Protein AF-A0A3M2A601-F1 (afdb_monomer_lite)

Secondary structure (DSSP, 8-state):
--HHHHHHHHTSTTTHHHHHHHHHHHHHTHHHHHTHHHHHHHHHHHPPPHHHHHHHHHHHHHHHHHHHHHHHHHHHHHHHHHHTS-------HHHHHHHHHHH--SEEEEE--TTSHHHHHHHHHHHHHT--EEEEE----TTSSSTTTTTTTTS-GGGGGGEEEE-S-HHHHHHHHTT-

pLDDT: mean 89.57, std 9.11, range [58.0, 98.81]

Structure (mmCIF, N/CA/C/O backbone):
data_AF-A0A3M2A601-F1
#
_entry.id   AF-A0A3M2A601-F1
#
loop_
_atom_site.group_PDB
_atom_site.id
_atom_site.type_symbol
_atom_site.label_atom_id
_atom_site.label_alt_id
_atom_site.label_comp_id
_atom_site.label_asym_id
_atom_site.label_entity_id
_atom_site.label_seq_id
_atom_site.pdbx_PDB_ins_code
_atom_site.Cartn_x
_atom_site.Cartn_y
_atom_site.Cartn_z
_atom_site.occupancy
_atom_site.B_iso_or_equiv
_atom_site.auth_seq_id
_atom_site.auth_comp_id
_atom_site.auth_asym_id
_atom_site.auth_atom_id
_atom_site.pdbx_PDB_model_num
ATOM 1 N N . MET A 1 1 ? 18.327 8.677 -16.373 1.00 58.00 1 MET A N 1
ATOM 2 C CA . MET A 1 1 ? 17.614 7.389 -16.578 1.00 58.00 1 MET A CA 1
ATOM 3 C C . MET A 1 1 ? 18.599 6.415 -17.233 1.00 58.00 1 MET A C 1
ATOM 5 O O . MET A 1 1 ? 19.017 6.692 -18.345 1.00 58.00 1 MET A O 1
ATOM 9 N N . SER A 1 2 ? 19.065 5.352 -16.558 1.00 72.12 2 SER A N 1
ATOM 10 C CA . SER A 1 2 ? 20.115 4.474 -17.125 1.00 72.12 2 SER A CA 1
ATOM 11 C C . SER A 1 2 ? 19.535 3.505 -18.161 1.00 72.12 2 SER A C 1
ATOM 13 O O . SER A 1 2 ? 18.949 2.479 -17.809 1.00 72.12 2 SER A O 1
ATOM 15 N N . LEU A 1 3 ? 19.694 3.831 -19.447 1.00 77.00 3 LEU A N 1
ATOM 16 C CA . LEU A 1 3 ? 19.246 2.995 -20.570 1.00 77.00 3 LEU A CA 1
ATOM 17 C C . LEU A 1 3 ? 19.920 1.609 -20.555 1.00 77.00 3 LEU A C 1
ATOM 19 O O . LEU A 1 3 ? 19.298 0.608 -20.903 1.00 77.00 3 LEU A O 1
ATOM 23 N N . ARG A 1 4 ? 21.157 1.541 -20.044 1.00 83.19 4 ARG A N 1
ATOM 24 C CA . ARG A 1 4 ? 21.931 0.300 -19.880 1.00 83.19 4 ARG A CA 1
ATOM 25 C C . ARG A 1 4 ? 21.212 -0.724 -19.000 1.00 83.19 4 ARG A C 1
ATOM 27 O O . ARG A 1 4 ? 21.125 -1.893 -19.363 1.00 83.19 4 ARG A O 1
ATOM 34 N N . HIS A 1 5 ? 20.656 -0.298 -17.863 1.00 81.25 5 HIS A N 1
ATOM 35 C CA . HIS A 1 5 ? 19.933 -1.206 -16.964 1.00 81.25 5 HIS A CA 1
ATOM 36 C C . HIS A 1 5 ? 18.611 -1.678 -17.557 1.00 81.25 5 HIS A C 1
ATOM 38 O O . HIS A 1 5 ? 18.249 -2.837 -17.373 1.00 81.25 5 HIS A O 1
ATOM 44 N N . VAL A 1 6 ? 17.919 -0.807 -18.296 1.00 78.38 6 VAL A N 1
ATOM 45 C CA . VAL A 1 6 ? 16.672 -1.169 -18.978 1.00 78.38 6 VAL A CA 1
ATOM 46 C C . VAL A 1 6 ? 16.928 -2.254 -20.015 1.00 78.38 6 VAL A C 1
ATOM 48 O O . VAL A 1 6 ? 16.250 -3.274 -19.977 1.00 78.38 6 VAL A O 1
ATOM 51 N N . LEU A 1 7 ? 17.927 -2.070 -20.883 1.00 81.00 7 LEU A N 1
ATOM 52 C CA . LEU A 1 7 ? 18.294 -3.054 -21.905 1.00 81.00 7 LEU A CA 1
ATOM 53 C C . LEU A 1 7 ? 18.708 -4.383 -21.268 1.00 81.00 7 LEU A C 1
ATOM 55 O O . LEU A 1 7 ? 18.158 -5.426 -21.606 1.00 81.00 7 LEU A O 1
ATOM 59 N N . ARG A 1 8 ? 19.591 -4.343 -20.264 1.00 83.75 8 ARG A N 1
ATOM 60 C CA . ARG A 1 8 ? 20.020 -5.544 -19.533 1.00 83.75 8 ARG A CA 1
ATOM 61 C C . ARG A 1 8 ? 18.850 -6.291 -18.889 1.00 83.75 8 ARG A C 1
ATOM 63 O O . ARG A 1 8 ? 18.785 -7.513 -18.959 1.00 83.75 8 ARG A O 1
ATOM 70 N N . ASN A 1 9 ? 17.933 -5.577 -18.237 1.00 82.19 9 ASN A N 1
ATOM 71 C CA . ASN A 1 9 ? 16.781 -6.196 -17.580 1.00 82.19 9 ASN A CA 1
ATOM 72 C C . ASN A 1 9 ? 15.712 -6.658 -18.581 1.00 82.19 9 ASN A C 1
ATOM 74 O O . ASN A 1 9 ? 15.001 -7.615 -18.284 1.00 82.19 9 ASN A O 1
ATOM 78 N N . ALA A 1 10 ? 15.616 -6.033 -19.759 1.00 81.12 10 ALA A N 1
ATOM 79 C CA . ALA A 1 10 ? 14.731 -6.467 -20.837 1.00 81.12 10 ALA A CA 1
ATOM 80 C C . ALA A 1 10 ? 15.149 -7.823 -21.421 1.00 81.12 10 ALA A C 1
ATOM 82 O O . ALA A 1 10 ? 14.286 -8.575 -21.849 1.00 81.12 10 ALA A O 1
ATOM 83 N N . LEU A 1 11 ? 16.436 -8.181 -21.368 1.00 83.81 11 LEU A N 1
ATOM 84 C CA . LEU A 1 11 ? 16.922 -9.501 -21.791 1.00 83.81 11 LEU A CA 1
ATOM 85 C C . LEU A 1 11 ? 16.514 -10.642 -20.839 1.00 83.81 11 LEU A C 1
ATOM 87 O O . LEU A 1 11 ? 16.739 -11.810 -21.147 1.00 83.81 11 LEU A O 1
ATOM 91 N N . ARG A 1 12 ? 15.902 -10.348 -19.681 1.00 82.75 12 ARG A N 1
ATOM 92 C CA . ARG A 1 12 ? 15.426 -11.386 -18.756 1.00 82.75 12 ARG A CA 1
ATOM 93 C C . ARG A 1 12 ? 14.154 -12.047 -19.318 1.00 82.75 12 ARG A C 1
ATOM 95 O O . ARG A 1 12 ? 13.158 -11.338 -19.499 1.00 82.75 12 ARG A O 1
ATOM 102 N N . PRO A 1 13 ? 14.107 -13.388 -19.477 1.00 80.06 13 PRO A N 1
ATOM 103 C CA . PRO A 1 13 ? 12.974 -14.092 -20.096 1.00 80.06 13 PRO A CA 1
ATOM 104 C C . PRO A 1 13 ? 11.611 -13.808 -19.445 1.00 80.06 13 PRO A C 1
ATOM 106 O O . PRO A 1 13 ? 10.579 -13.776 -20.109 1.00 80.06 13 PRO A O 1
ATOM 109 N N . GLY A 1 14 ? 11.590 -13.555 -18.131 1.00 81.56 14 GLY A N 1
ATOM 110 C CA . GLY A 1 14 ? 10.365 -13.222 -17.400 1.00 81.56 14 GLY A CA 1
ATOM 111 C C . GLY A 1 14 ? 9.899 -11.768 -17.534 1.00 81.56 14 GLY A C 1
ATOM 112 O O . GLY A 1 14 ? 8.743 -11.484 -17.224 1.00 81.56 14 GLY A O 1
ATOM 113 N N . TYR A 1 15 ? 10.772 -10.845 -17.950 1.00 85.06 15 TYR A N 1
ATOM 114 C CA . TYR A 1 15 ? 10.489 -9.404 -17.978 1.00 85.06 15 TYR A CA 1
ATOM 115 C C . TYR A 1 15 ? 10.106 -8.918 -19.372 1.00 85.06 15 TYR A C 1
ATOM 117 O O . TYR A 1 15 ? 9.205 -8.084 -19.476 1.00 85.06 15 TYR A O 1
ATOM 125 N N . LEU A 1 16 ? 10.736 -9.453 -20.425 1.00 85.81 16 LEU A N 1
ATOM 126 C CA . LEU A 1 16 ? 10.503 -9.019 -21.805 1.00 85.81 16 LEU A CA 1
ATOM 127 C C . LEU A 1 16 ? 9.018 -9.024 -22.204 1.00 85.81 16 LEU A C 1
ATOM 129 O O . LEU A 1 16 ? 8.550 -7.983 -22.668 1.00 85.81 16 LEU A O 1
ATOM 133 N N . PRO A 1 17 ? 8.240 -10.105 -21.968 1.00 86.25 17 PRO A N 1
ATOM 134 C CA . PRO A 1 17 ? 6.836 -10.128 -22.377 1.00 86.25 17 PRO A CA 1
ATOM 135 C C . PRO A 1 17 ? 6.013 -9.054 -21.656 1.00 86.25 17 PRO A C 1
ATOM 137 O O . PRO A 1 17 ? 5.234 -8.339 -22.273 1.00 86.25 17 PRO A O 1
ATOM 140 N N . VAL A 1 18 ? 6.257 -8.863 -20.354 1.00 85.56 18 VAL A N 1
ATOM 141 C CA . VAL A 1 18 ? 5.552 -7.858 -19.542 1.00 85.56 18 VAL A CA 1
ATOM 142 C C . VAL A 1 18 ? 5.904 -6.438 -19.991 1.00 85.56 18 VAL A C 1
ATOM 144 O O . VAL A 1 18 ? 5.052 -5.549 -19.998 1.00 85.56 18 VAL A O 1
ATOM 147 N N . MET A 1 19 ? 7.163 -6.197 -20.362 1.00 85.69 19 MET A N 1
ATOM 148 C CA . MET A 1 19 ? 7.601 -4.901 -20.879 1.00 85.69 19 MET A CA 1
ATOM 149 C C . MET A 1 19 ? 6.990 -4.599 -22.250 1.00 85.69 19 MET A C 1
ATOM 151 O O . MET A 1 19 ? 6.523 -3.476 -22.450 1.00 85.69 19 MET A O 1
ATOM 155 N N . ALA A 1 20 ? 6.954 -5.581 -23.155 1.00 87.56 20 ALA A N 1
ATOM 156 C CA . ALA A 1 20 ? 6.335 -5.453 -24.473 1.00 87.56 20 ALA A CA 1
ATOM 157 C C . ALA A 1 20 ? 4.834 -5.144 -24.357 1.00 87.56 20 ALA A C 1
ATOM 159 O O . ALA A 1 20 ? 4.371 -4.145 -24.914 1.00 87.56 20 ALA A O 1
ATOM 160 N N . ASP A 1 21 ? 4.108 -5.901 -23.529 1.00 86.94 21 ASP A N 1
ATOM 161 C CA . ASP A 1 21 ? 2.687 -5.663 -23.249 1.00 86.94 21 ASP A CA 1
ATOM 162 C C . ASP A 1 21 ? 2.448 -4.238 -22.735 1.00 86.94 21 ASP A C 1
ATOM 164 O O . ASP A 1 21 ? 1.558 -3.534 -23.212 1.00 86.94 21 ASP A O 1
ATOM 168 N N . LYS A 1 22 ? 3.287 -3.752 -21.809 1.00 85.06 22 LYS A N 1
ATOM 169 C CA . LYS A 1 22 ? 3.182 -2.381 -21.282 1.00 85.06 22 LYS A CA 1
ATOM 170 C C . LYS A 1 22 ? 3.398 -1.309 -22.353 1.00 85.06 22 LYS A C 1
ATOM 172 O O . LYS A 1 22 ? 2.816 -0.230 -22.240 1.00 85.06 22 LYS A O 1
ATOM 177 N N . VAL A 1 23 ? 4.238 -1.551 -23.359 1.00 87.31 23 VAL A N 1
ATOM 178 C CA . VAL A 1 23 ? 4.406 -0.624 -24.492 1.00 87.31 23 VAL A CA 1
ATOM 179 C C . VAL A 1 23 ? 3.154 -0.632 -25.364 1.00 87.31 23 VAL A C 1
ATOM 181 O O . VAL A 1 23 ? 2.623 0.440 -25.654 1.00 87.31 23 VAL A O 1
ATOM 184 N 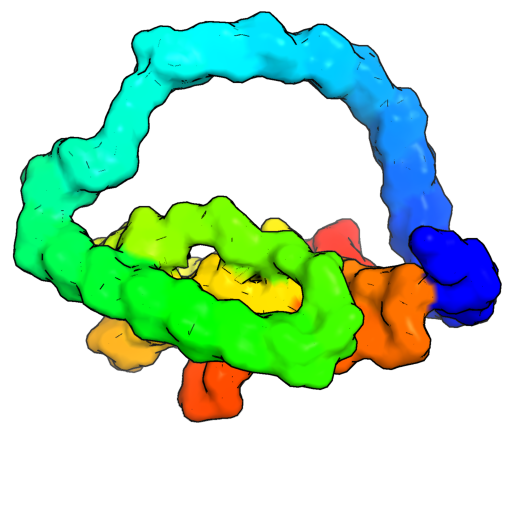N . ILE A 1 24 ? 2.636 -1.815 -25.701 1.00 87.69 24 ILE A N 1
ATOM 185 C CA . ILE A 1 24 ? 1.414 -1.973 -26.501 1.00 87.69 24 ILE A CA 1
ATOM 186 C C . ILE A 1 24 ? 0.231 -1.273 -25.821 1.00 87.69 24 ILE A C 1
ATOM 188 O O . ILE A 1 24 ? -0.439 -0.453 -26.450 1.00 87.69 24 ILE A O 1
ATOM 192 N N . VAL A 1 25 ? 0.015 -1.524 -24.525 1.00 85.19 25 VAL A N 1
ATOM 193 C CA . VAL A 1 25 ? -1.043 -0.877 -23.731 1.00 85.19 25 VAL A CA 1
ATOM 194 C C . VAL A 1 25 ? -0.891 0.642 -23.757 1.00 85.19 25 VAL A C 1
ATOM 196 O O . VAL A 1 25 ? -1.852 1.350 -24.028 1.00 85.19 25 VAL A O 1
ATOM 199 N N . ARG A 1 26 ? 0.323 1.175 -23.567 1.00 84.75 26 ARG A N 1
ATOM 200 C CA . ARG A 1 26 ? 0.549 2.631 -23.599 1.00 84.75 26 ARG A CA 1
ATOM 201 C C . ARG A 1 26 ? 0.241 3.270 -24.946 1.00 84.75 26 ARG A C 1
ATOM 203 O O . ARG A 1 26 ? -0.143 4.437 -24.960 1.00 84.75 26 ARG A O 1
ATOM 210 N N . LEU A 1 27 ? 0.453 2.558 -26.051 1.00 86.62 27 LEU A N 1
ATOM 211 C CA . LEU A 1 27 ? 0.105 3.045 -27.385 1.00 86.62 27 LEU A CA 1
ATOM 212 C C . LEU A 1 27 ? -1.412 3.009 -27.601 1.00 86.62 27 LEU A C 1
ATOM 214 O O . LEU A 1 27 ? -1.971 3.997 -28.074 1.00 86.62 27 LEU A O 1
ATOM 218 N N . ARG A 1 28 ? -2.073 1.922 -27.183 1.00 86.75 28 ARG A N 1
ATOM 219 C CA . ARG A 1 28 ? -3.532 1.749 -27.279 1.00 86.75 28 ARG A CA 1
ATOM 220 C C . ARG A 1 28 ? -4.317 2.713 -26.382 1.00 86.75 28 ARG A C 1
ATOM 222 O O . ARG A 1 28 ? -5.345 3.219 -26.809 1.00 86.75 28 ARG A O 1
ATOM 229 N N . ASP A 1 29 ? -3.809 3.032 -25.191 1.00 82.06 29 ASP A N 1
ATOM 230 C CA . ASP A 1 29 ? -4.486 3.881 -24.194 1.00 82.06 29 ASP A CA 1
ATOM 231 C C . ASP A 1 29 ? -4.389 5.391 -24.465 1.00 82.06 29 ASP A C 1
ATOM 233 O O . ASP A 1 29 ? -4.992 6.191 -23.740 1.00 82.06 29 ASP A O 1
ATOM 237 N N . ARG A 1 30 ? -3.624 5.830 -25.475 1.00 75.19 30 ARG A N 1
ATOM 238 C CA . ARG A 1 30 ? -3.459 7.265 -25.782 1.00 75.19 30 ARG A CA 1
ATOM 239 C C . ARG A 1 30 ? -4.791 8.027 -25.916 1.00 75.19 30 ARG A C 1
ATOM 241 O O . ARG A 1 30 ? -4.883 9.103 -25.321 1.00 75.19 30 ARG A O 1
ATOM 248 N N . PRO A 1 31 ? -5.836 7.496 -26.583 1.00 73.31 31 PRO A N 1
ATOM 249 C CA . PRO A 1 31 ? -7.129 8.172 -26.689 1.00 73.31 31 PRO A CA 1
ATOM 250 C C . PRO A 1 31 ? -7.842 8.319 -25.336 1.00 73.31 31 PRO A C 1
ATOM 252 O O . PRO A 1 31 ? -8.417 9.368 -25.054 1.00 73.31 31 PRO A O 1
ATOM 255 N N . HIS A 1 32 ? -7.762 7.312 -24.456 1.00 73.38 32 HIS A N 1
ATOM 256 C CA . HIS A 1 32 ? -8.334 7.392 -23.106 1.00 73.38 32 HIS A CA 1
ATOM 257 C C . HIS A 1 32 ? -7.620 8.441 -22.248 1.00 73.38 32 HIS A C 1
ATOM 259 O O . HIS A 1 32 ? -8.266 9.209 -21.535 1.00 73.38 32 HIS A O 1
ATOM 265 N N . ARG A 1 33 ? -6.288 8.534 -22.356 1.00 74.56 33 ARG A N 1
ATOM 266 C CA . ARG A 1 33 ? -5.500 9.545 -21.631 1.00 74.56 33 ARG A CA 1
ATOM 267 C C . ARG A 1 33 ? -5.810 10.968 -22.084 1.00 74.56 33 ARG A C 1
ATOM 269 O O . ARG A 1 33 ? -5.795 11.868 -21.249 1.00 74.56 33 ARG A O 1
ATOM 276 N N . ALA A 1 34 ? -6.144 11.168 -23.358 1.00 78.75 34 ALA A N 1
ATOM 277 C CA . ALA A 1 34 ? -6.553 12.474 -23.874 1.00 78.75 34 ALA A CA 1
ATOM 278 C C . ALA A 1 34 ? -7.852 12.991 -23.221 1.00 78.75 34 ALA A C 1
ATOM 280 O O . ALA A 1 34 ? -8.022 14.197 -23.074 1.00 78.75 34 ALA A O 1
ATOM 281 N N . ARG A 1 35 ? -8.732 12.094 -22.748 1.00 81.38 35 ARG A N 1
ATOM 282 C CA . ARG A 1 35 ? -9.970 12.442 -22.020 1.00 81.38 35 ARG A CA 1
ATOM 283 C C . ARG A 1 35 ? -9.760 12.682 -20.519 1.00 81.38 35 ARG A C 1
ATOM 285 O O . ARG A 1 35 ? -10.661 13.176 -19.839 1.00 81.38 35 ARG A O 1
ATOM 292 N N . ALA A 1 36 ? -8.580 12.363 -19.983 1.00 82.38 36 ALA A N 1
ATOM 293 C CA . ALA A 1 36 ? -8.294 12.469 -18.553 1.00 82.38 36 ALA A CA 1
ATOM 294 C C . ALA A 1 36 ? -8.498 13.882 -17.963 1.00 82.38 36 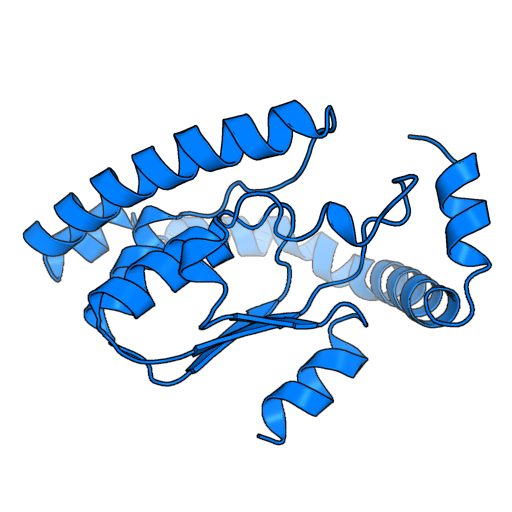ALA A C 1
ATOM 296 O O . ALA A 1 36 ? -8.994 13.960 -16.840 1.00 82.38 36 ALA A O 1
ATOM 297 N N . PRO A 1 37 ? -8.173 15.000 -18.649 1.00 87.12 37 PRO A N 1
ATOM 298 C CA . PRO A 1 37 ? -8.421 16.339 -18.109 1.00 87.12 37 PRO A CA 1
ATOM 299 C C . PRO A 1 37 ? -9.907 16.619 -17.856 1.00 87.12 37 PRO A C 1
ATOM 301 O O . PRO A 1 37 ? -10.261 17.144 -16.801 1.00 87.12 37 PRO A O 1
ATOM 304 N N . GLN A 1 38 ? -10.780 16.214 -18.784 1.00 84.38 38 GLN A N 1
ATOM 305 C CA . GLN A 1 38 ? -12.225 16.402 -18.658 1.00 84.38 38 GLN A CA 1
ATOM 306 C C . GLN A 1 38 ? -12.794 15.561 -17.509 1.00 84.38 38 GLN A C 1
ATOM 308 O O . GLN A 1 38 ? -13.511 16.090 -16.662 1.00 84.38 38 GLN A O 1
ATOM 313 N N . ALA A 1 39 ? -12.397 14.286 -17.420 1.00 84.06 39 ALA A N 1
ATOM 314 C CA . ALA A 1 39 ? -12.783 13.415 -16.312 1.00 84.06 39 ALA A CA 1
ATOM 315 C C . ALA A 1 39 ? -12.296 13.965 -14.959 1.00 84.06 39 ALA A C 1
ATOM 317 O O . ALA A 1 39 ? -13.057 14.023 -13.999 1.00 84.06 39 ALA A O 1
ATOM 318 N N . ARG A 1 40 ? -11.049 14.454 -14.882 1.00 86.38 40 ARG A N 1
ATOM 319 C CA . ARG A 1 40 ? -10.504 15.081 -13.665 1.00 86.38 40 ARG A CA 1
ATOM 320 C C . ARG A 1 40 ? -11.303 16.308 -13.240 1.00 86.38 40 ARG A C 1
ATOM 322 O O . ARG A 1 40 ? -11.529 16.475 -12.046 1.00 86.38 40 ARG A O 1
ATOM 329 N N . LYS A 1 41 ? -11.721 17.159 -14.183 1.00 89.12 41 LYS A N 1
ATOM 330 C CA . LYS A 1 41 ? -12.563 18.326 -13.880 1.00 89.12 41 LYS A CA 1
ATOM 331 C C . LYS A 1 41 ? -13.911 17.891 -13.299 1.00 89.12 41 LYS A C 1
ATOM 333 O O . LYS A 1 41 ? -14.303 18.421 -12.265 1.00 89.12 41 LYS A O 1
ATOM 338 N N . ALA A 1 42 ? -14.565 16.908 -13.920 1.00 87.06 42 ALA A N 1
ATOM 339 C CA . ALA A 1 42 ? -15.834 16.365 -13.437 1.00 87.06 42 ALA A CA 1
ATOM 340 C C . ALA A 1 42 ? -15.703 15.764 -12.026 1.00 87.06 42 ALA A C 1
ATOM 342 O O . ALA A 1 42 ? -16.445 16.149 -11.128 1.00 87.06 42 ALA A O 1
ATOM 343 N N . TYR A 1 43 ? -14.705 14.905 -11.789 1.00 88.25 43 TYR A N 1
ATOM 344 C CA . TYR A 1 43 ? -14.509 14.295 -10.472 1.00 88.25 43 TYR A CA 1
ATOM 345 C C . TYR A 1 43 ? -14.114 15.302 -9.392 1.00 88.25 43 TYR A C 1
ATOM 347 O O . TYR A 1 43 ? -14.535 15.142 -8.255 1.00 88.25 43 TYR A O 1
ATOM 355 N N . ARG A 1 44 ? -13.359 16.361 -9.720 1.00 88.19 44 ARG A N 1
ATOM 356 C CA . ARG A 1 44 ? -13.033 17.422 -8.751 1.00 88.19 44 ARG A CA 1
ATOM 357 C C . ARG A 1 44 ? -14.271 18.145 -8.233 1.00 88.19 44 ARG A C 1
ATOM 359 O O . ARG A 1 44 ? -14.292 18.488 -7.061 1.00 88.19 44 ARG A O 1
ATOM 366 N N . ALA A 1 45 ? -15.282 18.351 -9.075 1.00 86.38 45 ALA A N 1
ATOM 367 C CA . ALA A 1 45 ? -16.529 18.992 -8.658 1.00 86.38 45 ALA A CA 1
ATOM 368 C C . ALA A 1 45 ? -17.350 18.122 -7.687 1.00 86.38 45 ALA A C 1
ATOM 370 O O . ALA A 1 45 ? -18.146 18.651 -6.923 1.00 86.38 45 ALA A O 1
ATOM 371 N N . MET A 1 46 ? -17.140 16.802 -7.706 1.00 87.62 46 MET A N 1
ATOM 372 C CA . MET A 1 46 ? -17.825 15.830 -6.846 1.00 87.62 46 MET A CA 1
ATOM 373 C C . MET A 1 46 ? -16.941 15.319 -5.698 1.00 87.62 46 MET A C 1
ATOM 375 O O . MET A 1 46 ? -17.373 14.481 -4.909 1.00 87.62 46 MET A O 1
ATOM 379 N N . ALA A 1 47 ? -15.680 15.752 -5.634 1.00 89.12 47 ALA A N 1
ATOM 380 C CA . ALA A 1 47 ? -14.713 15.222 -4.689 1.00 89.12 47 ALA A CA 1
ATOM 381 C C . ALA A 1 47 ? -15.009 15.735 -3.280 1.00 89.12 47 ALA A C 1
ATOM 383 O O . ALA A 1 47 ? -15.179 16.933 -3.059 1.00 89.12 47 ALA A O 1
ATOM 384 N N . ARG A 1 48 ? -14.990 14.818 -2.315 1.00 89.75 48 ARG A N 1
ATOM 385 C CA . ARG A 1 48 ? -15.022 15.139 -0.891 1.00 89.75 48 ARG A CA 1
ATOM 386 C C . ARG A 1 48 ? -13.621 15.001 -0.305 1.00 89.75 48 ARG A C 1
ATOM 388 O O . ARG A 1 48 ? -12.848 14.147 -0.737 1.00 89.75 48 ARG A O 1
ATOM 395 N N . GLN A 1 49 ? -13.288 15.840 0.674 1.00 91.38 49 GLN A N 1
ATOM 396 C CA . GLN A 1 49 ? -12.035 15.693 1.411 1.00 91.38 49 GLN A CA 1
ATOM 397 C C . GLN A 1 49 ? -12.063 14.404 2.239 1.00 91.38 49 GLN A C 1
ATOM 399 O O . GLN A 1 49 ? -13.008 14.172 2.990 1.00 91.38 49 GLN A O 1
ATOM 404 N N . ALA A 1 50 ? -11.014 13.588 2.107 1.00 91.69 50 ALA A N 1
ATOM 405 C CA . ALA A 1 50 ? -10.894 12.313 2.811 1.00 91.69 50 ALA A CA 1
ATOM 406 C C . ALA A 1 50 ? -10.969 12.484 4.336 1.00 91.69 50 ALA A C 1
ATOM 408 O O . ALA A 1 50 ? -11.694 11.739 4.982 1.00 91.69 50 ALA A O 1
ATOM 409 N N . ALA A 1 51 ? -10.301 13.511 4.878 1.00 94.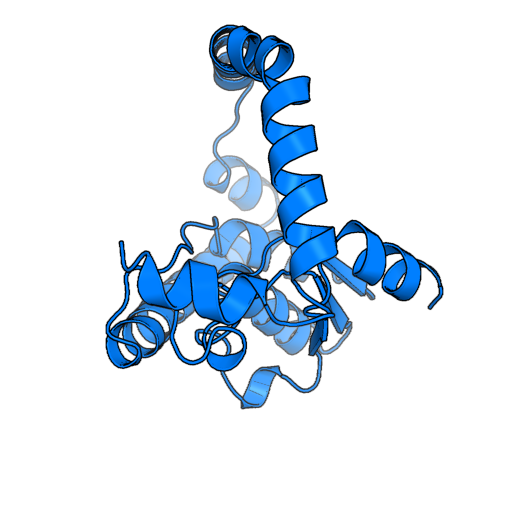56 51 ALA A N 1
ATOM 410 C CA . ALA A 1 51 ? -10.336 13.835 6.303 1.00 94.56 51 ALA A CA 1
ATOM 411 C C . ALA A 1 51 ? -11.762 14.101 6.796 1.00 94.56 51 ALA A C 1
ATOM 413 O O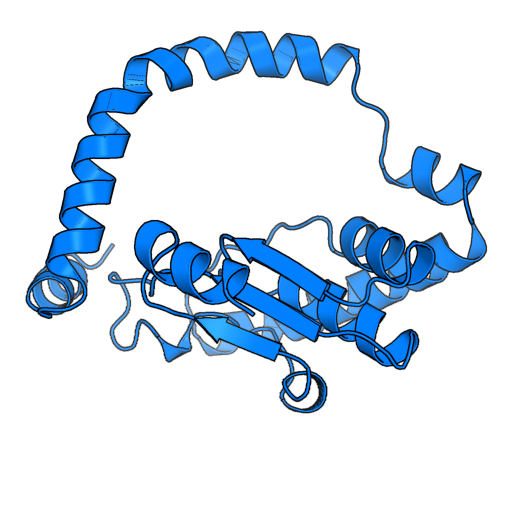 . ALA A 1 51 ? -12.245 13.393 7.665 1.00 94.56 51 ALA A O 1
ATOM 414 N N . ALA A 1 52 ? -12.480 15.028 6.156 1.00 95.44 52 ALA A N 1
ATOM 415 C CA . ALA A 1 52 ? -13.852 15.361 6.538 1.00 95.44 52 ALA A CA 1
ATOM 416 C C . ALA A 1 52 ? -14.831 14.180 6.408 1.00 95.44 52 ALA A C 1
ATOM 418 O O . ALA A 1 52 ? -15.859 14.155 7.075 1.00 95.44 52 ALA A O 1
ATOM 419 N N . TRP A 1 53 ? -14.570 13.231 5.504 1.00 96.06 53 TRP A N 1
ATOM 420 C CA . TRP A 1 53 ? -15.359 12.001 5.392 1.00 96.06 53 TRP A CA 1
ATOM 421 C C . TRP A 1 53 ? -15.014 10.989 6.494 1.00 96.06 53 TRP A C 1
ATOM 423 O O . TRP A 1 53 ? -15.915 10.380 7.060 1.00 96.06 53 TRP A O 1
ATOM 433 N N . ALA A 1 54 ? -13.730 10.813 6.803 1.00 97.12 54 ALA A N 1
ATOM 434 C CA . ALA A 1 54 ? -13.278 9.888 7.835 1.00 97.12 54 ALA A CA 1
ATOM 435 C C . ALA A 1 54 ? -13.646 10.373 9.247 1.00 97.12 54 ALA A C 1
ATOM 437 O O . ALA A 1 54 ? -14.113 9.575 10.049 1.00 97.12 54 ALA A O 1
ATOM 438 N N . GLU A 1 55 ? -13.516 11.674 9.520 1.00 97.06 55 GLU A N 1
ATOM 439 C CA . GLU A 1 55 ? -13.883 12.298 10.801 1.00 97.06 55 GLU A CA 1
ATOM 440 C C . GLU A 1 55 ? -15.380 12.183 11.099 1.00 97.06 55 GLU A C 1
ATOM 442 O O . GLU A 1 55 ? -15.754 11.938 12.240 1.00 97.06 55 GLU A O 1
ATOM 447 N N . GLU A 1 56 ? -16.235 12.313 10.078 1.00 97.38 56 GLU A N 1
ATOM 448 C CA . GLU A 1 56 ? -17.681 12.091 10.226 1.00 97.38 56 GLU A CA 1
ATOM 449 C C . GLU A 1 56 ? -17.998 10.634 10.594 1.00 97.38 56 GLU A C 1
ATOM 451 O O . GLU A 1 56 ? -18.943 10.377 11.336 1.00 97.38 56 GLU A O 1
ATOM 456 N N . LEU A 1 57 ? -17.226 9.677 10.071 1.00 97.62 57 LEU A N 1
ATOM 457 C CA . LEU A 1 57 ? -17.446 8.255 10.325 1.00 97.62 57 LEU A CA 1
ATOM 458 C C . LEU A 1 57 ? -16.898 7.799 11.680 1.00 97.62 57 LEU A C 1
ATOM 460 O O . LEU A 1 57 ? -17.556 7.011 12.355 1.00 97.62 57 LEU A O 1
ATOM 464 N N . ASP A 1 58 ? -15.682 8.222 12.026 1.00 98.38 58 ASP A N 1
ATOM 465 C CA . ASP A 1 58 ? -14.970 7.821 13.241 1.00 98.38 58 ASP A CA 1
ATOM 466 C C . ASP A 1 58 ? -13.772 8.766 13.484 1.00 98.38 58 ASP A C 1
ATOM 468 O O . ASP A 1 58 ? -12.673 8.570 12.956 1.00 98.38 58 ASP A O 1
ATOM 472 N N . ALA A 1 59 ? -13.993 9.837 14.250 1.00 98.12 59 ALA A N 1
ATOM 473 C CA . ALA A 1 59 ? -12.979 10.865 14.500 1.00 98.12 59 ALA A CA 1
ATOM 474 C C . ALA A 1 59 ? -11.752 10.332 15.260 1.00 98.12 59 ALA A C 1
ATOM 476 O O . ALA A 1 59 ? -10.621 10.700 14.930 1.00 98.12 59 ALA A O 1
ATOM 477 N N . ASP A 1 60 ? -11.961 9.433 16.222 1.00 98.50 60 ASP A N 1
ATOM 478 C CA . ASP A 1 60 ? -10.881 8.846 17.018 1.00 98.50 60 ASP A CA 1
ATOM 479 C C . ASP A 1 60 ? -10.013 7.927 16.152 1.00 98.50 60 ASP A C 1
ATOM 481 O O . ASP A 1 60 ? -8.782 8.030 16.154 1.00 98.50 60 ASP A O 1
ATOM 485 N N . LEU A 1 61 ? -10.637 7.081 15.324 1.00 98.62 61 LEU A N 1
ATOM 486 C CA . LEU A 1 61 ? -9.894 6.242 14.391 1.00 98.62 61 LEU A CA 1
ATOM 487 C C . LEU A 1 61 ? -9.182 7.067 13.313 1.00 98.62 61 LEU A C 1
ATOM 489 O O . LEU A 1 61 ? -8.115 6.673 12.836 1.00 98.62 61 LEU A O 1
ATOM 493 N N . TRP A 1 62 ? -9.743 8.205 12.905 1.00 98.50 62 TRP A N 1
ATOM 494 C CA . TRP A 1 62 ? -9.056 9.103 11.984 1.00 98.50 62 TRP A CA 1
ATOM 495 C C . TRP A 1 62 ? -7.821 9.751 12.622 1.00 98.50 62 TRP A C 1
ATOM 497 O O . TRP A 1 62 ? -6.781 9.849 11.963 1.00 98.50 62 TRP A O 1
ATOM 507 N N . ALA A 1 63 ? -7.887 10.132 13.900 1.00 98.44 63 ALA A N 1
ATOM 508 C CA . ALA A 1 63 ? -6.719 10.602 14.642 1.00 98.44 63 ALA A CA 1
ATOM 509 C C . ALA A 1 63 ? -5.624 9.518 14.706 1.00 98.44 63 ALA A C 1
ATOM 511 O O . ALA A 1 63 ? -4.489 9.785 14.301 1.00 98.44 63 ALA A O 1
ATOM 512 N N . GLU A 1 64 ? -5.985 8.276 15.065 1.00 98.50 64 GLU A N 1
ATOM 513 C CA . GLU A 1 64 ? -5.088 7.104 15.019 1.00 98.50 64 GLU A CA 1
ATOM 514 C C . GLU A 1 64 ? -4.459 6.943 13.619 1.00 98.50 64 GLU A C 1
ATOM 516 O O . GLU A 1 64 ? -3.247 6.763 13.472 1.00 98.50 64 GLU A O 1
ATOM 521 N N . ALA A 1 65 ? -5.266 7.059 12.560 1.00 98.50 65 ALA A N 1
ATOM 522 C CA . ALA A 1 65 ? -4.802 6.916 11.184 1.00 98.50 65 ALA A CA 1
ATOM 523 C C . ALA A 1 65 ? -3.777 7.983 10.779 1.00 98.50 65 ALA A C 1
ATOM 525 O O . ALA A 1 65 ? -2.828 7.681 10.050 1.00 98.50 65 ALA A O 1
ATOM 526 N N . ARG A 1 66 ? -3.942 9.224 11.250 1.00 98.12 66 ARG A N 1
ATOM 527 C CA . ARG A 1 66 ? -2.999 10.319 10.987 1.00 98.12 66 ARG A CA 1
ATOM 528 C C . ARG A 1 66 ? -1.664 10.113 11.694 1.00 98.12 66 ARG A C 1
ATOM 530 O O . ARG A 1 66 ? -0.624 10.392 11.094 1.00 98.12 66 ARG A O 1
ATOM 537 N N . GLU A 1 67 ? -1.681 9.606 12.921 1.00 98.12 67 GLU A N 1
ATOM 538 C CA . GLU A 1 67 ? -0.460 9.267 13.660 1.00 98.12 67 GLU A CA 1
ATOM 539 C C . GLU A 1 67 ? 0.324 8.162 12.947 1.00 98.12 67 GLU A C 1
ATOM 541 O O . GLU A 1 67 ? 1.513 8.323 12.653 1.00 98.12 67 GLU A O 1
ATOM 546 N N . VAL A 1 68 ? -0.355 7.078 12.560 1.00 97.81 68 VAL A N 1
ATOM 547 C CA . VAL A 1 68 ? 0.283 5.982 11.817 1.00 97.81 68 VAL A CA 1
ATOM 548 C C . VAL A 1 68 ? 0.772 6.452 10.447 1.00 97.81 68 VAL A C 1
ATOM 550 O O . VAL A 1 68 ? 1.858 6.070 10.013 1.00 97.81 68 VAL A O 1
ATOM 553 N N . ALA A 1 69 ? 0.027 7.317 9.758 1.00 97.25 69 ALA A N 1
ATOM 554 C CA . ALA A 1 69 ? 0.464 7.881 8.486 1.00 97.25 69 ALA A CA 1
ATOM 555 C C . ALA A 1 69 ? 1.771 8.680 8.613 1.00 97.25 69 ALA A C 1
ATOM 557 O O . ALA A 1 69 ? 2.625 8.578 7.728 1.00 97.25 69 ALA A O 1
ATOM 558 N N . ALA A 1 70 ? 1.952 9.427 9.707 1.00 96.56 70 ALA A N 1
ATOM 559 C CA . ALA A 1 70 ? 3.193 10.143 9.989 1.00 96.56 70 ALA A CA 1
ATOM 560 C C . ALA A 1 70 ? 4.366 9.179 10.242 1.00 96.56 70 ALA A C 1
ATOM 562 O O . ALA A 1 70 ? 5.454 9.382 9.697 1.00 96.56 70 ALA A O 1
ATOM 563 N N . GLU A 1 71 ? 4.144 8.090 10.987 1.00 95.69 71 GLU A N 1
ATOM 564 C CA . GLU A 1 71 ? 5.146 7.033 11.187 1.00 95.69 71 GLU A CA 1
ATOM 565 C C . GLU A 1 71 ? 5.549 6.375 9.858 1.00 95.69 71 GLU A C 1
ATOM 567 O O . GLU A 1 71 ? 6.740 6.233 9.557 1.00 95.69 71 GLU A O 1
ATOM 572 N N . VAL A 1 72 ? 4.559 6.006 9.039 1.00 96.06 72 VAL A N 1
ATOM 573 C CA . VAL A 1 72 ? 4.767 5.411 7.713 1.00 96.06 72 VAL A CA 1
ATOM 574 C C . VAL A 1 72 ? 5.567 6.356 6.820 1.00 96.06 72 VAL A C 1
ATOM 576 O O . VAL A 1 72 ? 6.495 5.915 6.138 1.00 96.06 72 VAL A O 1
ATOM 579 N N . ALA A 1 73 ? 5.250 7.654 6.839 1.00 94.06 73 ALA A N 1
ATOM 580 C CA . ALA A 1 73 ? 5.980 8.661 6.081 1.00 94.06 73 ALA A CA 1
ATOM 581 C C . ALA A 1 73 ? 7.449 8.745 6.522 1.00 94.06 73 ALA A C 1
ATOM 583 O O . ALA A 1 73 ? 8.341 8.665 5.675 1.00 94.06 73 ALA A O 1
ATOM 584 N N . ALA A 1 74 ? 7.706 8.843 7.829 1.00 93.31 74 ALA A N 1
ATOM 585 C CA . ALA A 1 74 ? 9.054 8.968 8.378 1.00 93.31 74 ALA A CA 1
ATOM 586 C C . ALA A 1 74 ? 9.922 7.734 8.074 1.00 93.31 74 ALA A C 1
ATOM 588 O O . ALA A 1 74 ? 10.981 7.845 7.451 1.00 93.31 74 ALA A O 1
ATOM 589 N N . ARG A 1 75 ? 9.447 6.538 8.441 1.00 91.69 75 ARG A N 1
ATOM 590 C CA . ARG A 1 75 ? 10.188 5.280 8.237 1.00 91.69 75 ARG A CA 1
ATOM 591 C C . ARG A 1 75 ? 10.317 4.912 6.762 1.00 91.69 75 ARG A C 1
ATOM 593 O O . ARG A 1 75 ? 11.363 4.430 6.324 1.00 91.69 75 ARG A O 1
ATOM 600 N N . GLY A 1 76 ? 9.266 5.149 5.980 1.00 90.62 76 GLY A N 1
ATOM 601 C CA . GLY A 1 76 ? 9.288 4.906 4.544 1.00 90.62 76 GLY A CA 1
ATOM 602 C C . GLY A 1 76 ? 10.288 5.812 3.828 1.00 90.62 76 GLY A C 1
ATOM 603 O O . GLY A 1 76 ? 11.033 5.336 2.969 1.00 90.62 76 GLY A O 1
ATOM 604 N N . ALA A 1 77 ? 10.363 7.093 4.209 1.00 89.31 77 ALA A N 1
ATOM 605 C CA . ALA A 1 77 ? 11.340 8.029 3.659 1.00 89.31 77 ALA A CA 1
ATOM 606 C C . ALA A 1 77 ? 12.781 7.600 3.973 1.00 89.31 77 ALA A C 1
ATOM 608 O O . ALA A 1 77 ? 13.614 7.591 3.068 1.00 89.31 77 ALA A O 1
ATOM 609 N N . GLU A 1 78 ? 13.063 7.166 5.204 1.00 90.25 78 GLU A N 1
ATOM 610 C CA . GLU A 1 78 ? 14.377 6.633 5.586 1.00 90.25 78 GLU A CA 1
ATOM 611 C C . GLU A 1 78 ? 14.755 5.399 4.746 1.00 90.25 78 GLU A C 1
ATOM 613 O O . GLU A 1 78 ? 15.851 5.315 4.183 1.00 90.25 78 GLU A O 1
ATOM 618 N N . ALA A 1 79 ? 13.829 4.448 4.595 1.00 88.12 79 ALA A N 1
ATOM 619 C CA . ALA A 1 79 ? 14.058 3.247 3.801 1.00 88.12 79 ALA A CA 1
ATOM 620 C C . ALA A 1 79 ? 14.334 3.560 2.321 1.00 88.12 79 ALA A C 1
ATOM 622 O O . ALA A 1 79 ? 15.238 2.970 1.726 1.00 88.12 79 ALA A O 1
ATOM 623 N N . VAL A 1 80 ? 13.595 4.506 1.735 1.00 87.62 80 VAL A N 1
ATOM 624 C CA . VAL A 1 80 ? 13.819 4.960 0.356 1.00 87.62 80 VAL A CA 1
ATOM 625 C C . VAL A 1 80 ? 15.140 5.719 0.225 1.00 87.62 80 VAL A C 1
ATOM 627 O O . VAL A 1 80 ? 15.866 5.499 -0.746 1.00 87.62 80 VAL A O 1
ATOM 630 N N . ALA A 1 81 ? 15.497 6.560 1.199 1.00 87.00 81 ALA A N 1
ATOM 631 C CA . ALA A 1 81 ? 16.759 7.295 1.199 1.00 87.00 81 ALA A CA 1
ATOM 632 C C . ALA A 1 81 ? 17.968 6.346 1.171 1.00 87.00 81 ALA A C 1
ATOM 634 O O . ALA A 1 81 ? 18.893 6.561 0.388 1.00 87.00 81 ALA A O 1
ATOM 635 N N . ARG A 1 82 ? 17.919 5.235 1.923 1.00 84.88 82 ARG A N 1
ATOM 636 C CA . ARG A 1 82 ? 18.963 4.191 1.904 1.00 84.88 82 ARG A CA 1
ATOM 637 C C . ARG A 1 82 ? 19.149 3.525 0.541 1.00 84.88 82 ARG A C 1
ATOM 639 O O . ARG A 1 82 ? 20.242 3.059 0.237 1.00 84.88 82 ARG A O 1
ATOM 646 N N . LEU A 1 83 ? 18.111 3.488 -0.296 1.00 78.31 83 LEU A N 1
ATOM 647 C CA . LEU A 1 83 ? 18.228 2.983 -1.665 1.00 78.31 83 LEU A CA 1
ATOM 648 C C . LEU A 1 83 ? 18.891 3.987 -2.619 1.00 78.31 83 LEU A C 1
ATOM 650 O O . LEU A 1 83 ? 19.284 3.591 -3.716 1.00 78.31 83 LEU A O 1
ATOM 654 N N . GLY A 1 84 ? 18.994 5.266 -2.238 1.00 73.81 84 GLY A N 1
ATOM 655 C CA . GLY A 1 84 ? 19.608 6.323 -3.048 1.00 73.81 84 GLY A CA 1
ATOM 656 C C . GLY A 1 84 ? 18.855 6.628 -4.347 1.00 73.81 84 GLY A C 1
ATOM 657 O O . GLY A 1 84 ? 19.462 7.049 -5.332 1.00 73.81 84 GLY A O 1
ATOM 658 N N . LEU A 1 85 ? 17.544 6.356 -4.400 1.00 69.00 85 LEU A N 1
ATOM 659 C CA . LEU A 1 85 ? 16.758 6.394 -5.635 1.00 69.00 85 LEU A CA 1
ATOM 660 C C . LEU A 1 85 ? 15.398 7.070 -5.424 1.00 69.00 85 LEU A C 1
ATOM 662 O O . LEU A 1 85 ? 14.701 6.739 -4.466 1.00 69.00 85 LEU A O 1
ATOM 666 N N . PRO A 1 86 ? 14.955 7.945 -6.349 1.00 67.50 86 PRO A N 1
ATOM 667 C CA . PRO A 1 86 ? 13.611 8.500 -6.293 1.00 67.50 86 PRO A CA 1
ATOM 668 C C . PRO A 1 86 ? 12.594 7.391 -6.584 1.00 67.50 86 PRO A C 1
ATOM 670 O O . PRO A 1 86 ? 12.487 6.896 -7.712 1.00 67.50 86 PRO A O 1
ATOM 673 N N . MET A 1 87 ? 11.849 7.000 -5.555 1.00 72.38 87 MET A N 1
ATOM 674 C CA . MET A 1 87 ? 10.776 6.013 -5.636 1.00 72.38 87 MET A CA 1
ATOM 675 C C . MET A 1 87 ? 9.424 6.695 -5.426 1.00 72.38 87 MET A C 1
ATOM 677 O O . MET A 1 87 ? 9.308 7.667 -4.685 1.00 72.38 87 MET A O 1
ATOM 681 N N . GLY A 1 88 ? 8.393 6.191 -6.105 1.00 69.44 88 GLY A N 1
ATOM 682 C CA . GLY A 1 88 ? 7.020 6.626 -5.851 1.00 69.44 88 GLY A CA 1
ATOM 683 C C . GLY A 1 88 ? 6.515 6.104 -4.504 1.00 69.44 88 GLY A C 1
ATOM 684 O O . GLY A 1 88 ? 7.013 5.099 -3.999 1.00 69.44 88 GLY A O 1
ATOM 685 N N . GLY A 1 89 ? 5.505 6.766 -3.948 1.00 66.12 89 GLY A N 1
ATOM 686 C CA . GLY A 1 89 ? 4.940 6.387 -2.649 1.00 66.12 89 GLY A CA 1
ATOM 687 C C . GLY A 1 89 ? 3.923 7.369 -2.075 1.00 66.12 89 GLY A C 1
ATOM 688 O O . GLY A 1 89 ? 3.599 7.271 -0.903 1.00 66.12 89 GLY A O 1
ATOM 689 N N . ALA A 1 90 ? 3.415 8.308 -2.879 1.00 68.12 90 ALA A N 1
ATOM 690 C CA . ALA A 1 90 ? 2.511 9.378 -2.448 1.00 68.12 90 ALA A CA 1
ATOM 691 C C . ALA A 1 90 ? 1.067 8.897 -2.187 1.00 68.12 90 ALA A C 1
ATOM 693 O O . ALA A 1 90 ? 0.111 9.592 -2.522 1.00 68.12 90 ALA A O 1
ATOM 694 N N . ALA A 1 91 ? 0.903 7.674 -1.682 1.00 83.94 91 ALA A N 1
ATOM 695 C CA . ALA A 1 91 ? -0.402 7.167 -1.294 1.00 83.94 91 ALA A CA 1
ATOM 696 C C . ALA A 1 91 ? -0.958 7.995 -0.127 1.00 83.94 91 ALA A C 1
ATOM 698 O O . ALA A 1 91 ? -0.195 8.475 0.710 1.00 83.94 91 ALA A O 1
ATOM 699 N N . ASP A 1 92 ? -2.282 8.119 -0.049 1.00 94.31 92 ASP A N 1
ATOM 700 C CA . ASP A 1 92 ? -2.950 8.641 1.144 1.00 94.31 92 ASP A CA 1
ATOM 701 C C . ASP A 1 92 ? -2.969 7.539 2.215 1.00 94.31 92 ASP A C 1
ATOM 703 O O . ASP A 1 92 ? -3.888 6.721 2.298 1.00 94.31 92 ASP A O 1
ATOM 707 N N . THR A 1 93 ? -1.871 7.438 2.965 1.00 97.12 93 THR A N 1
ATOM 708 C CA . THR A 1 93 ? -1.641 6.366 3.941 1.00 97.12 93 THR A CA 1
ATOM 709 C C . THR A 1 93 ? -2.604 6.437 5.120 1.00 97.12 93 THR A C 1
ATOM 711 O O . THR A 1 93 ? -3.009 5.386 5.612 1.00 97.12 93 THR A O 1
ATOM 714 N N . ALA A 1 94 ? -3.032 7.639 5.518 1.00 98.00 94 ALA A N 1
ATOM 715 C CA . ALA A 1 94 ? -4.044 7.822 6.556 1.00 98.00 94 ALA A CA 1
ATOM 716 C C . ALA A 1 94 ? -5.382 7.227 6.105 1.00 98.00 94 ALA A C 1
ATOM 718 O O . ALA A 1 94 ? -5.956 6.391 6.800 1.00 98.00 94 ALA A O 1
ATOM 719 N N . LEU A 1 95 ? -5.842 7.573 4.898 1.00 97.94 95 LEU A N 1
ATOM 720 C CA . LEU A 1 95 ? -7.091 7.035 4.360 1.00 97.94 95 LEU A CA 1
ATOM 721 C C . LEU A 1 95 ? -7.050 5.508 4.214 1.00 97.94 95 LEU A C 1
ATOM 723 O O . LEU A 1 95 ? -8.003 4.824 4.585 1.00 97.94 95 LEU A O 1
ATOM 727 N N . LEU A 1 96 ? -5.949 4.960 3.695 1.00 98.25 96 LEU A N 1
ATOM 728 C CA . LEU A 1 96 ? -5.793 3.511 3.534 1.00 98.25 96 LEU A CA 1
ATOM 729 C C . LEU A 1 96 ? -5.817 2.776 4.878 1.00 98.25 96 LEU A C 1
ATOM 731 O O . LEU A 1 96 ? -6.530 1.779 5.013 1.00 98.25 96 LEU A O 1
ATOM 735 N N . TYR A 1 97 ? -5.074 3.278 5.867 1.00 98.69 97 TYR A N 1
ATOM 736 C CA . TYR A 1 97 ? -5.073 2.725 7.217 1.00 98.69 97 TYR A CA 1
ATOM 737 C C . TYR A 1 97 ? -6.481 2.764 7.823 1.00 98.69 97 TYR A C 1
ATOM 739 O O . TYR A 1 97 ? -6.989 1.732 8.265 1.00 98.69 97 TYR A O 1
ATOM 747 N N . PHE A 1 98 ? -7.138 3.926 7.762 1.00 98.75 98 PHE A N 1
ATOM 748 C CA . PHE A 1 98 ? -8.485 4.144 8.283 1.00 98.75 98 PHE A CA 1
ATOM 749 C C . PHE A 1 98 ? -9.492 3.152 7.695 1.00 98.75 98 PHE A C 1
ATOM 751 O O . PHE A 1 98 ? -10.174 2.440 8.431 1.00 98.75 98 PHE A O 1
ATOM 758 N N . VAL A 1 99 ? -9.549 3.039 6.363 1.00 98.50 99 VAL A N 1
ATOM 759 C CA . VAL A 1 99 ? -10.494 2.145 5.678 1.00 98.50 99 VAL A CA 1
ATOM 760 C C . VAL A 1 99 ? -10.283 0.692 6.102 1.00 98.50 99 VAL A C 1
ATOM 762 O O . VAL A 1 99 ? -11.254 -0.015 6.372 1.00 98.50 99 VAL A O 1
ATOM 765 N N . VAL A 1 100 ? -9.033 0.233 6.194 1.00 98.81 100 VAL A N 1
ATOM 766 C CA . VAL A 1 100 ? -8.721 -1.151 6.582 1.00 98.81 100 VAL A CA 1
ATOM 767 C C . VAL A 1 100 ? -9.027 -1.399 8.060 1.00 98.81 100 VAL A C 1
ATOM 769 O O . VAL A 1 100 ? -9.609 -2.433 8.396 1.00 98.81 100 VAL A O 1
ATOM 772 N N . ARG A 1 101 ? -8.703 -0.462 8.955 1.00 98.44 101 ARG A N 1
ATOM 773 C CA . ARG A 1 101 ? -9.060 -0.552 10.379 1.00 98.44 101 ARG A CA 1
ATOM 774 C C . ARG A 1 101 ? -10.566 -0.590 10.598 1.00 98.44 101 ARG A C 1
ATOM 776 O O . ARG A 1 101 ? -11.040 -1.437 11.350 1.00 98.44 101 ARG A O 1
ATOM 783 N N . HIS A 1 102 ? -11.301 0.277 9.908 1.00 98.44 102 HIS A N 1
ATOM 784 C CA . HIS A 1 102 ? -12.746 0.409 10.051 1.00 98.44 102 HIS A CA 1
ATOM 785 C C . HIS A 1 102 ? -13.489 -0.796 9.456 1.00 98.44 102 HIS A C 1
ATOM 787 O O . HIS A 1 102 ? -14.374 -1.370 10.083 1.00 98.44 102 HIS A O 1
ATOM 793 N N . ARG A 1 103 ? -13.106 -1.240 8.250 1.00 98.25 103 ARG A N 1
ATOM 794 C CA . ARG A 1 103 ? -13.762 -2.369 7.563 1.00 98.25 103 ARG A CA 1
ATOM 795 C C . ARG A 1 103 ? -13.314 -3.737 8.059 1.00 98.25 103 ARG A C 1
ATOM 797 O O . ARG A 1 103 ? -13.993 -4.723 7.779 1.00 98.25 103 ARG A O 1
ATOM 804 N N . ARG A 1 104 ? -12.171 -3.806 8.749 1.00 98.44 104 ARG A N 1
ATOM 805 C CA . ARG A 1 104 ? -11.549 -5.036 9.255 1.00 98.44 104 ARG A CA 1
ATOM 806 C C . ARG A 1 104 ? -11.570 -6.158 8.207 1.00 98.44 104 ARG A C 1
ATOM 808 O O . ARG A 1 104 ? -12.166 -7.189 8.489 1.00 98.44 104 ARG A O 1
ATOM 815 N N . PRO A 1 105 ? -11.011 -6.011 6.996 1.00 98.38 105 PRO A N 1
ATOM 816 C CA . PRO A 1 105 ? -11.128 -7.031 5.951 1.00 98.38 105 PRO A CA 1
ATOM 817 C C . PRO A 1 105 ? -10.355 -8.319 6.289 1.00 98.38 105 PRO A C 1
ATOM 819 O O . PRO A 1 105 ? -9.383 -8.295 7.038 1.00 98.38 105 PRO A O 1
ATOM 822 N N . ASN A 1 106 ? -10.774 -9.449 5.704 1.00 98.12 106 ASN A N 1
ATOM 823 C CA . ASN A 1 106 ? -9.982 -10.691 5.704 1.00 98.12 106 ASN A CA 1
ATOM 824 C C . ASN A 1 106 ? -8.858 -10.650 4.662 1.00 98.12 106 ASN A C 1
ATOM 826 O O . ASN A 1 106 ? -7.794 -11.220 4.866 1.00 98.12 106 ASN A O 1
ATOM 830 N N . VAL A 1 107 ? -9.114 -10.001 3.529 1.00 97.56 107 VAL A N 1
ATOM 831 C CA . VAL A 1 107 ? -8.220 -9.981 2.373 1.00 97.56 107 VAL A CA 1
ATOM 832 C C . VAL A 1 107 ? -8.223 -8.575 1.794 1.00 97.56 107 VAL A C 1
ATOM 834 O O . VAL A 1 107 ? -9.289 -8.001 1.562 1.00 97.56 107 VAL A O 1
ATOM 837 N N . VAL A 1 108 ? -7.034 -8.034 1.543 1.00 98.12 108 VAL A N 1
ATOM 838 C CA . VAL A 1 108 ? -6.831 -6.802 0.774 1.00 98.12 108 VAL A CA 1
ATOM 839 C C . VAL A 1 108 ? -6.022 -7.140 -0.472 1.00 98.12 108 VAL A C 1
ATOM 841 O O . VAL A 1 108 ? -5.013 -7.835 -0.381 1.00 98.12 108 VAL A O 1
ATOM 844 N N . VAL A 1 109 ? -6.453 -6.647 -1.635 1.00 97.44 109 VAL A N 1
ATOM 845 C CA . VAL A 1 109 ? -5.717 -6.791 -2.898 1.00 97.44 109 VAL A CA 1
ATOM 846 C C . VAL A 1 109 ? -5.186 -5.431 -3.329 1.00 97.44 109 VAL A C 1
ATOM 848 O O . VAL A 1 109 ? -5.942 -4.467 -3.430 1.00 97.44 109 VAL A O 1
ATOM 851 N N . GLU A 1 110 ? -3.889 -5.364 -3.610 1.00 96.62 110 GLU A N 1
ATOM 852 C CA . GLU A 1 110 ? -3.190 -4.151 -4.034 1.00 96.62 110 GLU A CA 1
ATOM 853 C C . GLU A 1 110 ? -2.495 -4.367 -5.386 1.00 96.62 110 GLU A C 1
ATOM 855 O O . GLU A 1 110 ? -1.860 -5.396 -5.629 1.00 96.62 110 GLU A O 1
ATOM 860 N N . THR A 1 111 ? -2.572 -3.370 -6.267 1.00 94.88 111 THR A N 1
ATOM 861 C CA . THR A 1 111 ? -1.825 -3.333 -7.533 1.00 94.88 111 THR A CA 1
ATOM 862 C C . THR A 1 111 ? -0.966 -2.078 -7.591 1.00 94.88 111 THR A C 1
ATOM 864 O O . THR A 1 111 ? -1.498 -0.971 -7.510 1.00 94.88 111 THR A O 1
ATOM 867 N N . GLY A 1 112 ? 0.340 -2.246 -7.787 1.00 92.44 112 GLY A N 1
ATOM 868 C CA . GLY A 1 112 ? 1.314 -1.158 -7.738 1.00 92.44 112 GLY A CA 1
ATOM 869 C C . GLY A 1 112 ? 1.731 -0.843 -6.303 1.00 92.44 112 GLY A C 1
ATOM 870 O O . GLY A 1 112 ? 1.135 -0.002 -5.643 1.00 92.44 112 GLY A O 1
ATOM 871 N N . VAL A 1 113 ? 2.794 -1.503 -5.851 1.0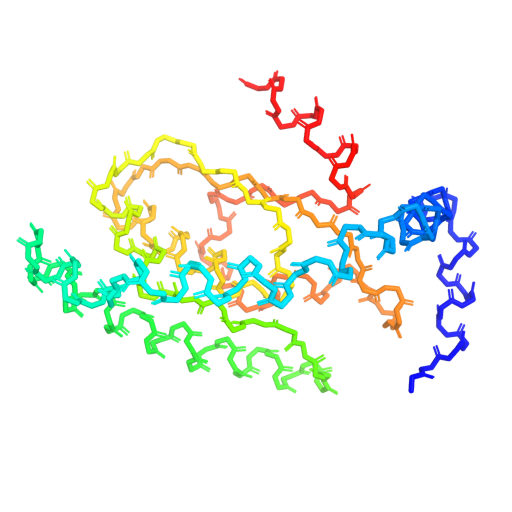0 93.94 113 VAL A N 1
ATOM 872 C CA . VAL A 1 113 ? 3.374 -1.387 -4.503 1.00 93.94 113 VAL A CA 1
ATOM 873 C C . VAL A 1 113 ? 4.358 -0.226 -4.429 1.00 93.94 113 VAL A C 1
ATOM 875 O O . VAL A 1 113 ? 4.422 0.499 -3.436 1.00 93.94 113 VAL A O 1
ATOM 878 N N . ALA A 1 114 ? 5.148 -0.032 -5.484 1.00 92.56 114 ALA A N 1
ATOM 879 C CA . ALA A 1 114 ? 6.238 0.930 -5.508 1.00 92.56 114 ALA A CA 1
ATOM 880 C C . ALA A 1 114 ? 7.197 0.755 -4.312 1.00 92.56 114 ALA A C 1
ATOM 882 O O . ALA A 1 114 ? 7.652 -0.358 -4.048 1.00 92.56 114 ALA A O 1
ATOM 883 N N . ALA A 1 115 ? 7.524 1.829 -3.585 1.00 92.50 115 ALA A N 1
ATOM 884 C CA . ALA A 1 115 ? 8.305 1.724 -2.353 1.00 92.50 115 ALA A CA 1
ATOM 885 C C . ALA A 1 115 ? 7.554 1.001 -1.219 1.00 92.50 115 ALA A C 1
ATOM 887 O O . ALA A 1 115 ? 8.205 0.484 -0.319 1.00 92.50 115 ALA A O 1
ATOM 888 N N . GLY A 1 116 ? 6.220 0.914 -1.262 1.00 94.69 116 GLY A N 1
ATOM 889 C CA . GLY A 1 116 ? 5.411 0.199 -0.270 1.00 94.69 116 GLY A CA 1
ATOM 890 C C . GLY A 1 116 ? 4.820 1.059 0.849 1.00 94.69 116 GLY A C 1
ATOM 891 O O . GLY A 1 116 ? 4.521 0.517 1.904 1.00 94.69 116 GLY A O 1
ATOM 892 N N . PHE A 1 117 ? 4.640 2.372 0.661 1.00 96.31 117 PHE A N 1
ATOM 893 C CA . PHE A 1 117 ? 3.975 3.230 1.662 1.00 96.31 117 PHE A CA 1
ATOM 894 C C . PHE A 1 117 ? 2.511 2.821 1.887 1.00 96.31 117 PHE A C 1
ATOM 896 O O . PHE A 1 117 ? 2.067 2.717 3.027 1.00 96.31 117 PHE A O 1
ATOM 903 N N . SER A 1 118 ? 1.774 2.536 0.809 1.00 97.31 118 SER A N 1
ATOM 904 C CA . SER A 1 118 ? 0.409 2.003 0.882 1.00 97.31 118 SER A CA 1
ATOM 905 C C . SER A 1 118 ? 0.380 0.636 1.563 1.00 97.31 118 SER A C 1
ATOM 907 O O . SER A 1 118 ? -0.388 0.445 2.502 1.00 97.31 118 SER A O 1
ATOM 909 N N . SER A 1 119 ? 1.262 -0.282 1.155 1.00 97.94 119 SER A N 1
ATOM 910 C CA . SER A 1 119 ? 1.371 -1.614 1.754 1.00 97.94 119 SER A CA 1
ATOM 911 C C . SER A 1 119 ? 1.693 -1.535 3.246 1.00 97.94 119 SER A C 1
ATOM 913 O O . SER A 1 119 ? 1.094 -2.260 4.031 1.00 97.94 119 SER A O 1
ATOM 915 N N . PHE A 1 120 ? 2.588 -0.629 3.653 1.00 97.69 120 PHE A N 1
ATOM 916 C CA . PHE A 1 120 ? 2.917 -0.404 5.059 1.00 97.69 120 PHE A CA 1
ATOM 917 C C . PHE A 1 120 ? 1.677 0.069 5.833 1.00 97.69 120 PHE A C 1
ATOM 919 O O . PHE A 1 120 ? 1.302 -0.570 6.809 1.00 97.69 120 PHE A O 1
ATOM 926 N N . ALA A 1 121 ? 0.969 1.098 5.361 1.00 98.44 121 ALA A N 1
ATOM 927 C CA . ALA A 1 121 ? -0.256 1.563 6.015 1.00 98.44 121 ALA A CA 1
ATOM 928 C C . ALA A 1 121 ? -1.323 0.456 6.141 1.00 98.44 121 ALA A C 1
ATOM 930 O O . ALA A 1 121 ? -1.897 0.262 7.212 1.00 98.44 121 ALA A O 1
ATOM 931 N N . ILE A 1 122 ? -1.552 -0.316 5.075 1.00 98.75 122 ILE A N 1
ATOM 932 C CA . ILE A 1 122 ? -2.516 -1.425 5.076 1.00 98.75 122 ILE A CA 1
ATOM 933 C C . ILE A 1 122 ? -2.099 -2.514 6.072 1.00 98.75 122 ILE A C 1
ATOM 935 O O . ILE A 1 122 ? -2.924 -2.968 6.862 1.00 98.75 122 ILE A O 1
ATOM 939 N N . LEU A 1 123 ? -0.831 -2.932 6.063 1.00 98.81 123 LEU A N 1
ATOM 940 C CA . LEU A 1 123 ? -0.336 -3.977 6.959 1.00 98.81 123 LEU A CA 1
ATOM 941 C C . LEU A 1 123 ? -0.367 -3.539 8.425 1.00 98.81 123 LEU A C 1
ATOM 943 O O . LEU A 1 123 ? -0.768 -4.334 9.270 1.00 98.81 123 LEU A O 1
ATOM 947 N N . SER A 1 124 ? -0.031 -2.281 8.726 1.00 98.62 124 SER A N 1
ATOM 948 C CA . SER A 1 124 ? -0.180 -1.719 10.074 1.00 98.62 124 SER A CA 1
ATOM 949 C C . SER A 1 124 ? -1.632 -1.795 10.553 1.00 98.62 124 SER A C 1
ATOM 951 O O . SER A 1 124 ? -1.891 -2.150 11.702 1.00 98.62 124 SER A O 1
ATOM 953 N N . ALA A 1 125 ? -2.594 -1.511 9.668 1.00 98.81 125 ALA A N 1
ATOM 954 C CA . ALA A 1 125 ? -4.013 -1.607 9.991 1.00 98.81 125 ALA A CA 1
ATOM 955 C C . ALA A 1 125 ? -4.475 -3.055 10.226 1.00 98.81 125 ALA A C 1
ATOM 957 O O . ALA A 1 125 ? -5.226 -3.317 11.167 1.00 98.81 125 ALA A O 1
ATOM 958 N N . LEU A 1 126 ? -4.027 -4.003 9.395 1.00 98.81 126 LEU A N 1
ATOM 959 C CA . LEU A 1 126 ? -4.321 -5.434 9.563 1.00 98.81 126 LEU A CA 1
ATOM 960 C C . LEU A 1 126 ? -3.727 -5.991 10.863 1.00 98.81 126 LEU A C 1
ATOM 962 O O . LEU A 1 126 ? -4.401 -6.740 11.572 1.00 98.81 126 LEU A O 1
ATOM 966 N N . GLU A 1 127 ? -2.508 -5.573 11.208 1.00 98.69 127 GLU A N 1
ATOM 967 C CA . GLU A 1 127 ? -1.844 -5.952 12.456 1.00 98.69 127 GLU A CA 1
ATOM 968 C C . GLU A 1 127 ? -2.647 -5.495 13.675 1.00 98.69 127 GLU A C 1
ATOM 970 O O . GLU A 1 127 ? -2.978 -6.295 14.546 1.00 98.69 127 GLU A O 1
ATOM 975 N N . ARG A 1 128 ? -3.072 -4.228 13.684 1.00 98.44 128 ARG A N 1
ATOM 976 C CA . ARG A 1 128 ? -3.924 -3.654 14.740 1.00 98.44 128 ARG A CA 1
ATOM 977 C C . ARG A 1 128 ? -5.310 -4.293 14.801 1.00 98.44 128 ARG A C 1
ATOM 979 O O . ARG A 1 128 ? -5.888 -4.422 15.876 1.00 98.44 128 ARG A O 1
ATOM 986 N N . ASN A 1 129 ? -5.845 -4.733 13.664 1.00 98.50 129 ASN A N 1
ATOM 987 C CA . ASN A 1 129 ? -7.075 -5.522 13.627 1.00 98.50 129 ASN A CA 1
ATOM 988 C C . ASN A 1 129 ? -6.892 -6.953 14.164 1.00 98.50 129 ASN A C 1
ATOM 990 O O . ASN A 1 129 ? -7.897 -7.631 14.400 1.00 98.50 129 ASN A O 1
ATOM 994 N N . GLY A 1 130 ? -5.649 -7.430 14.289 1.00 98.50 130 GLY A N 1
ATOM 995 C CA . GLY A 1 130 ? -5.303 -8.808 14.630 1.00 98.50 130 GLY A CA 1
ATOM 996 C C . GLY A 1 130 ? -5.680 -9.828 13.550 1.00 98.50 130 GLY A C 1
ATOM 997 O O . GLY A 1 130 ? -5.645 -11.030 13.810 1.00 98.50 130 GLY A O 1
ATOM 998 N N . ARG A 1 131 ? -6.080 -9.386 12.348 1.00 98.06 131 ARG A N 1
ATOM 999 C CA . ARG A 1 131 ? -6.659 -10.258 11.316 1.00 98.06 131 ARG A CA 1
ATOM 1000 C C . ARG A 1 131 ? -6.399 -9.759 9.900 1.00 98.06 131 ARG A C 1
ATOM 1002 O O . ARG A 1 131 ? -6.266 -8.561 9.663 1.00 98.06 131 ARG A O 1
ATOM 1009 N N . GLY A 1 132 ? -6.478 -10.707 8.973 1.00 98.31 132 GLY A N 1
ATOM 1010 C CA . GLY A 1 132 ? -6.446 -10.484 7.536 1.00 98.31 132 GLY A CA 1
ATOM 1011 C C . GLY A 1 132 ? -5.042 -10.463 6.936 1.00 98.31 132 GLY A C 1
ATOM 1012 O O . GLY A 1 132 ? -4.039 -10.443 7.652 1.00 98.31 132 GLY A O 1
ATOM 1013 N N . GLU A 1 133 ? -5.006 -10.492 5.607 1.00 98.44 133 GLU A N 1
ATOM 1014 C CA . GLU A 1 133 ? -3.793 -10.602 4.795 1.00 98.44 133 GLU A CA 1
ATOM 1015 C C . GLU A 1 133 ? -3.804 -9.596 3.638 1.00 98.44 133 GLU A C 1
ATOM 1017 O O . GLU A 1 133 ? -4.858 -9.261 3.083 1.00 98.44 133 GLU A O 1
ATOM 1022 N N . LEU A 1 134 ? -2.613 -9.145 3.240 1.00 98.56 134 LEU A N 1
ATOM 1023 C CA . LEU A 1 134 ? -2.414 -8.295 2.069 1.00 98.56 134 LEU A CA 1
ATOM 1024 C C . LEU A 1 134 ? -1.806 -9.103 0.920 1.00 98.56 134 LEU A C 1
ATOM 1026 O O . LEU A 1 134 ? -0.739 -9.701 1.052 1.00 98.56 134 LEU A O 1
ATOM 1030 N N . TRP A 1 135 ? -2.451 -9.036 -0.239 1.00 98.12 135 TRP A N 1
ATOM 1031 C CA . TRP A 1 135 ? -2.017 -9.646 -1.488 1.00 98.12 135 TRP A CA 1
ATOM 1032 C C . TRP A 1 135 ? -1.661 -8.554 -2.489 1.00 98.12 135 TRP A C 1
ATOM 1034 O O . TRP A 1 135 ? -2.543 -7.907 -3.057 1.00 98.12 135 TRP A O 1
ATOM 1044 N N . SER A 1 136 ? -0.368 -8.357 -2.730 1.00 97.25 136 SER A N 1
ATOM 1045 C CA . SER A 1 136 ? 0.105 -7.273 -3.588 1.00 97.25 136 SER A CA 1
ATOM 1046 C C . SER A 1 136 ? 0.698 -7.778 -4.895 1.00 97.25 136 SER A C 1
ATOM 1048 O O . SER A 1 136 ? 1.440 -8.763 -4.953 1.00 97.25 136 SER A O 1
ATOM 1050 N N . SER A 1 137 ? 0.416 -7.042 -5.962 1.00 96.06 137 SER A N 1
ATOM 1051 C CA . SER A 1 137 ? 0.993 -7.230 -7.283 1.00 96.06 137 SER A CA 1
ATOM 1052 C C . SER A 1 137 ? 1.834 -6.023 -7.676 1.00 96.06 137 SER A C 1
ATOM 1054 O O . SER A 1 137 ? 1.375 -4.885 -7.615 1.00 96.06 137 SER A O 1
ATOM 1056 N N . ASP A 1 138 ? 3.048 -6.274 -8.157 1.00 93.81 138 ASP A N 1
ATOM 1057 C CA . ASP A 1 138 ? 3.833 -5.267 -8.863 1.00 93.81 138 ASP A CA 1
ATOM 1058 C C . ASP A 1 138 ? 4.709 -5.901 -9.959 1.00 93.81 138 ASP A C 1
ATOM 1060 O O . ASP A 1 138 ? 4.742 -7.121 -10.177 1.00 93.81 138 ASP A O 1
ATOM 1064 N N . PHE A 1 139 ? 5.435 -5.051 -10.674 1.00 89.69 139 PHE A N 1
ATOM 1065 C CA . PHE A 1 139 ? 6.484 -5.406 -11.602 1.00 89.69 139 PHE A CA 1
ATOM 1066 C C . PHE A 1 139 ? 7.774 -4.643 -11.255 1.00 89.69 139 PHE A C 1
ATOM 1068 O O . PHE A 1 139 ? 7.757 -3.411 -11.243 1.00 89.69 139 PHE A O 1
ATOM 1075 N N . PRO A 1 140 ? 8.902 -5.348 -11.047 1.00 84.19 140 PRO A N 1
ATOM 1076 C CA . PRO A 1 140 ? 10.178 -4.764 -10.651 1.00 84.19 140 PRO A CA 1
ATOM 1077 C C . PRO A 1 140 ? 10.599 -3.540 -11.470 1.00 84.19 140 PRO A C 1
ATOM 1079 O O . PRO A 1 140 ? 10.412 -3.472 -12.689 1.00 84.19 140 PRO A O 1
ATOM 1082 N N . TYR A 1 141 ? 11.254 -2.589 -10.807 1.00 78.69 141 TYR A N 1
ATOM 1083 C CA . TYR A 1 141 ? 11.748 -1.366 -11.435 1.00 78.69 141 TYR A CA 1
ATOM 1084 C C . TYR A 1 141 ? 12.944 -1.648 -12.345 1.00 78.69 141 TYR A C 1
ATOM 1086 O O . TYR A 1 141 ? 14.084 -1.417 -11.965 1.00 78.69 141 TYR A O 1
ATOM 1094 N N . VAL A 1 142 ? 12.702 -2.077 -13.586 1.00 77.19 142 VAL A N 1
ATOM 1095 C CA . VAL A 1 142 ? 13.728 -2.491 -14.576 1.00 77.19 142 VAL A CA 1
ATOM 1096 C C . VAL A 1 142 ? 14.823 -1.459 -14.887 1.00 77.19 142 VAL A C 1
ATOM 1098 O O . VAL A 1 142 ? 15.789 -1.761 -15.579 1.00 77.19 142 VAL A O 1
ATOM 1101 N N . ARG A 1 143 ? 14.700 -0.231 -14.384 1.00 69.62 143 ARG A N 1
ATOM 1102 C CA . ARG A 1 143 ? 15.730 0.817 -14.462 1.00 69.62 143 ARG A CA 1
ATOM 1103 C C . ARG A 1 143 ? 16.825 0.663 -13.401 1.00 69.62 143 ARG A C 1
ATOM 1105 O O . ARG A 1 143 ? 17.865 1.312 -13.508 1.00 69.62 143 ARG A O 1
ATOM 1112 N N . LEU A 1 144 ? 16.586 -0.162 -12.386 1.00 72.56 144 LEU A N 1
ATOM 1113 C CA . LEU A 1 144 ? 17.479 -0.378 -11.257 1.00 72.56 144 LEU A CA 1
ATOM 1114 C C . LEU A 1 144 ? 18.390 -1.586 -11.489 1.00 72.56 144 LEU A C 1
ATOM 1116 O O . LEU A 1 144 ? 18.015 -2.514 -12.217 1.00 72.56 144 LEU A O 1
ATOM 1120 N N . PRO A 1 145 ? 19.578 -1.599 -10.859 1.00 69.00 145 PRO A N 1
ATOM 1121 C CA . PRO A 1 145 ? 20.474 -2.737 -10.955 1.00 69.00 145 PRO A CA 1
ATOM 1122 C C . PRO A 1 145 ? 19.861 -4.001 -10.337 1.00 69.00 145 PRO A C 1
ATOM 1124 O O . PRO A 1 145 ? 19.878 -5.046 -10.989 1.00 69.00 145 PRO A O 1
ATOM 1127 N N . ASN A 1 146 ? 19.225 -3.859 -9.167 1.00 75.94 146 ASN A N 1
ATOM 1128 C CA . ASN A 1 146 ? 18.510 -4.908 -8.436 1.00 75.94 146 ASN A CA 1
ATOM 1129 C C . ASN A 1 146 ? 17.022 -4.530 -8.314 1.00 75.94 146 ASN A C 1
ATOM 1131 O O . ASN A 1 146 ? 16.582 -3.984 -7.309 1.00 75.94 146 ASN A O 1
ATOM 1135 N N . PRO A 1 147 ? 16.223 -4.751 -9.369 1.00 69.56 147 PRO A N 1
ATOM 1136 C CA . PRO A 1 147 ? 14.895 -4.150 -9.486 1.00 69.56 147 PRO A CA 1
ATOM 1137 C C . PRO A 1 147 ? 13.847 -4.757 -8.546 1.00 69.56 147 PRO A C 1
ATOM 1139 O O . PRO A 1 147 ? 12.840 -4.110 -8.269 1.00 69.56 147 PRO A O 1
ATOM 1142 N N . ALA A 1 148 ? 14.062 -5.992 -8.081 1.00 73.62 148 ALA A N 1
ATOM 1143 C CA . ALA A 1 148 ? 13.133 -6.694 -7.199 1.00 73.62 148 ALA A CA 1
ATOM 1144 C C . ALA A 1 148 ? 13.259 -6.251 -5.734 1.00 73.62 148 ALA A C 1
ATOM 1146 O O . ALA A 1 148 ? 12.256 -6.203 -5.037 1.00 73.62 148 ALA A O 1
ATOM 1147 N N . THR A 1 149 ? 14.462 -5.878 -5.286 1.00 78.56 149 THR A N 1
ATOM 1148 C CA . THR A 1 149 ? 14.730 -5.513 -3.883 1.00 78.56 149 THR A CA 1
ATOM 1149 C C . THR A 1 149 ? 14.225 -4.116 -3.522 1.00 78.56 149 THR A C 1
ATOM 1151 O O . THR A 1 149 ? 14.155 -3.773 -2.350 1.00 78.56 149 THR A O 1
ATOM 1154 N N . ALA A 1 150 ? 13.878 -3.301 -4.520 1.00 84.00 150 ALA A N 1
ATOM 1155 C CA . ALA A 1 150 ? 13.348 -1.956 -4.311 1.00 84.00 150 ALA A CA 1
ATOM 1156 C C . ALA A 1 150 ? 11.830 -1.931 -4.074 1.00 84.00 150 ALA A C 1
ATOM 1158 O O . ALA A 1 150 ? 11.317 -0.9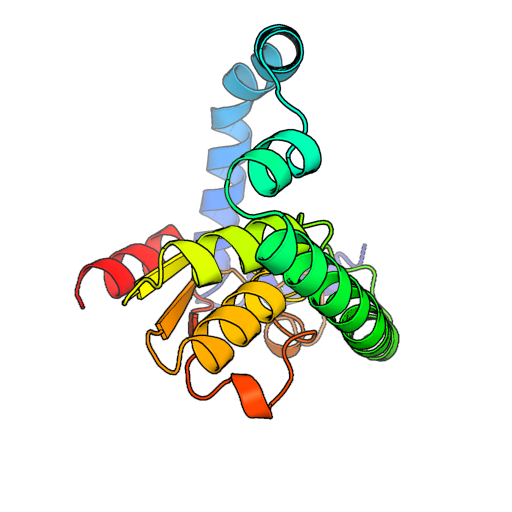59 -3.526 1.00 84.00 150 ALA A O 1
ATOM 1159 N N . VAL A 1 151 ? 11.100 -2.963 -4.513 1.00 91.25 151 VAL A N 1
ATOM 1160 C CA . VAL A 1 151 ? 9.645 -3.006 -4.339 1.00 91.25 151 VAL A CA 1
ATOM 1161 C C . VAL A 1 151 ? 9.337 -3.331 -2.884 1.00 91.25 151 VAL A C 1
ATOM 1163 O O . VAL A 1 151 ? 9.799 -4.347 -2.369 1.00 91.25 151 VAL A O 1
ATOM 1166 N N . GLY A 1 152 ? 8.554 -2.480 -2.223 1.00 93.19 152 GLY A N 1
ATOM 1167 C CA . GLY A 1 152 ? 8.176 -2.724 -0.835 1.00 93.19 152 GLY A CA 1
ATOM 1168 C C . GLY A 1 152 ? 9.263 -2.444 0.195 1.00 93.19 152 GLY A C 1
ATOM 1169 O O . GLY A 1 152 ? 9.182 -2.964 1.306 1.00 93.19 152 GLY A O 1
ATOM 1170 N N . CYS A 1 153 ? 10.303 -1.689 -0.159 1.00 91.81 153 CYS A N 1
ATOM 1171 C CA . CYS A 1 153 ? 11.410 -1.385 0.747 1.00 91.81 153 CYS A CA 1
ATOM 1172 C C . CYS A 1 153 ? 10.985 -0.595 1.995 1.00 91.81 153 CYS A C 1
ATOM 1174 O O . CYS A 1 153 ? 11.648 -0.693 3.020 1.00 91.81 153 CYS A O 1
ATOM 1176 N N . ALA A 1 154 ? 9.893 0.170 1.918 1.00 93.00 154 ALA A N 1
ATOM 1177 C CA . ALA A 1 154 ? 9.339 0.933 3.032 1.00 93.00 154 ALA A CA 1
ATOM 1178 C C . ALA A 1 154 ? 8.627 0.054 4.070 1.00 93.00 154 ALA A C 1
ATOM 1180 O O . ALA A 1 154 ? 8.400 0.515 5.182 1.00 93.00 154 ALA A O 1
ATOM 1181 N N . VAL A 1 155 ? 8.272 -1.190 3.724 1.00 95.62 155 VAL A N 1
ATOM 1182 C CA . VAL A 1 155 ? 7.545 -2.094 4.623 1.00 95.62 155 VAL A CA 1
ATOM 1183 C C . VAL A 1 155 ? 8.513 -2.704 5.649 1.00 95.62 155 VAL A C 1
ATOM 1185 O O . VAL A 1 155 ? 9.446 -3.410 5.241 1.00 95.62 155 VAL A O 1
ATOM 1188 N N . PRO A 1 156 ? 8.302 -2.485 6.963 1.00 95.38 156 PRO A N 1
ATOM 1189 C CA . PRO A 1 156 ? 9.111 -3.091 8.017 1.00 95.38 156 PRO A CA 1
ATOM 1190 C C . PRO A 1 156 ? 8.992 -4.615 8.040 1.00 95.38 156 PRO A C 1
ATOM 1192 O O . PRO A 1 156 ? 7.916 -5.159 7.796 1.00 95.38 156 PRO A O 1
ATOM 1195 N N . GLU A 1 157 ? 10.074 -5.300 8.416 1.00 95.75 157 GLU A N 1
ATOM 1196 C CA . GLU A 1 157 ? 10.125 -6.769 8.467 1.00 95.75 157 GLU A CA 1
ATOM 1197 C C . GLU A 1 157 ? 9.039 -7.369 9.370 1.00 95.75 157 GLU A C 1
ATOM 1199 O O . GLU A 1 157 ? 8.367 -8.320 8.981 1.00 95.75 157 GLU A O 1
ATOM 1204 N N . ALA A 1 158 ? 8.785 -6.746 10.526 1.00 97.31 158 ALA A N 1
ATOM 1205 C CA . ALA A 1 158 ? 7.790 -7.205 11.497 1.00 97.31 158 ALA A CA 1
ATOM 1206 C C . ALA A 1 158 ? 6.372 -7.352 10.908 1.00 97.31 158 ALA A C 1
ATOM 1208 O O . ALA A 1 158 ? 5.606 -8.210 11.340 1.00 97.31 158 ALA A O 1
ATOM 1209 N N . LEU A 1 159 ? 6.026 -6.561 9.888 1.00 97.94 159 LEU A N 1
ATOM 1210 C CA . LEU A 1 159 ? 4.702 -6.575 9.261 1.00 97.94 159 LEU A CA 1
ATOM 1211 C C . LEU A 1 159 ? 4.600 -7.532 8.065 1.00 97.94 159 LEU A C 1
ATOM 1213 O O . LEU A 1 159 ? 3.501 -7.806 7.583 1.00 97.94 159 LEU A O 1
ATOM 1217 N N . ARG A 1 160 ? 5.726 -8.063 7.569 1.00 97.62 160 ARG A N 1
ATOM 1218 C CA . ARG A 1 160 ? 5.745 -8.890 6.350 1.00 97.62 160 ARG A CA 1
ATOM 1219 C C . ARG A 1 160 ? 5.073 -10.246 6.523 1.00 97.62 160 ARG A C 1
ATOM 1221 O O . ARG A 1 160 ? 4.710 -10.858 5.525 1.00 97.62 160 ARG A O 1
ATOM 1228 N N . HIS A 1 161 ? 4.863 -10.698 7.757 1.00 98.25 161 HIS A N 1
ATOM 1229 C CA . HIS A 1 161 ? 4.247 -11.993 8.039 1.00 98.25 161 HIS A CA 1
ATOM 1230 C C . HIS A 1 161 ? 2.797 -12.111 7.526 1.00 98.25 161 HIS A C 1
ATOM 1232 O O . HIS A 1 161 ? 2.338 -13.222 7.278 1.00 98.25 161 HIS A O 1
ATOM 1238 N N . ARG A 1 162 ? 2.095 -10.987 7.304 1.00 97.62 162 ARG A N 1
ATOM 1239 C CA . ARG A 1 162 ? 0.745 -10.938 6.696 1.00 97.62 162 ARG A CA 1
ATOM 1240 C C . ARG A 1 162 ? 0.758 -10.587 5.207 1.00 97.62 162 ARG A C 1
ATOM 1242 O O . ARG A 1 162 ? -0.293 -10.278 4.640 1.00 97.62 162 ARG A O 1
ATOM 1249 N N . TRP A 1 163 ? 1.939 -10.527 4.587 1.00 98.38 163 TRP A N 1
ATOM 1250 C CA . TRP A 1 163 ? 2.109 -9.954 3.259 1.00 98.38 163 TRP A CA 1
ATOM 1251 C C . TRP A 1 163 ? 2.530 -10.970 2.200 1.00 98.38 163 TRP A C 1
ATOM 1253 O O . TRP A 1 163 ? 3.567 -11.625 2.294 1.00 98.38 163 TRP A O 1
ATOM 1263 N N . HIS A 1 164 ? 1.769 -11.006 1.110 1.00 97.25 164 HIS A N 1
ATOM 1264 C CA . HIS A 1 164 ? 2.037 -11.828 -0.059 1.00 97.25 164 HIS A CA 1
ATOM 1265 C C . HIS A 1 164 ? 2.334 -10.942 -1.270 1.00 97.25 164 HIS A C 1
ATOM 1267 O O . HIS A 1 164 ? 1.437 -10.498 -1.990 1.00 97.25 164 HIS A O 1
ATOM 1273 N N . LEU A 1 165 ? 3.622 -10.685 -1.505 1.00 96.19 165 LEU A N 1
ATOM 1274 C CA . LEU A 1 165 ? 4.090 -9.868 -2.621 1.00 96.19 165 LEU A CA 1
ATOM 1275 C C . LEU A 1 165 ? 4.421 -10.718 -3.854 1.00 96.19 165 LEU A C 1
ATOM 1277 O O . LEU A 1 165 ? 5.289 -11.594 -3.829 1.00 96.19 165 LEU A O 1
ATOM 1281 N N . HIS A 1 166 ? 3.792 -10.395 -4.983 1.00 94.75 166 HIS A N 1
ATOM 1282 C CA . HIS A 1 166 ? 4.064 -11.015 -6.273 1.00 94.75 166 HIS A CA 1
ATOM 1283 C C . HIS A 1 166 ? 4.651 -10.017 -7.280 1.00 94.75 166 HIS A C 1
ATOM 1285 O O . HIS A 1 166 ? 4.099 -8.950 -7.529 1.00 94.75 166 HIS A O 1
ATOM 1291 N N . LEU A 1 167 ? 5.747 -10.399 -7.943 1.00 92.50 167 LEU A N 1
ATOM 1292 C CA . LEU A 1 167 ? 6.547 -9.504 -8.798 1.00 92.50 167 LEU A CA 1
ATOM 1293 C C . LEU A 1 167 ? 6.523 -9.863 -10.297 1.00 92.50 167 LEU A C 1
ATOM 1295 O O . LEU A 1 167 ? 7.469 -9.565 -11.029 1.00 92.50 167 LEU A O 1
ATOM 1299 N N . ARG A 1 168 ? 5.480 -10.553 -10.782 1.00 90.25 168 ARG A N 1
ATOM 1300 C CA . ARG A 1 168 ? 5.375 -10.986 -12.193 1.00 90.25 168 ARG A CA 1
ATOM 1301 C C . ARG A 1 168 ? 4.485 -10.079 -13.054 1.00 90.25 168 ARG A C 1
ATOM 1303 O O . ARG A 1 168 ? 4.229 -10.423 -14.207 1.00 90.25 168 ARG A O 1
ATOM 1310 N N . GLY A 1 169 ? 4.059 -8.930 -12.524 1.00 90.50 169 GLY A N 1
ATOM 1311 C CA . GLY A 1 169 ? 3.126 -8.002 -13.161 1.00 90.50 169 GLY A CA 1
ATOM 1312 C C . GLY A 1 169 ? 1.659 -8.439 -13.071 1.00 90.50 169 GLY A C 1
ATOM 1313 O O . GLY A 1 169 ? 1.349 -9.631 -13.008 1.00 90.50 169 GLY A O 1
ATOM 1314 N N . ASP A 1 170 ? 0.755 -7.457 -13.109 1.00 91.12 170 ASP A N 1
ATOM 1315 C CA . ASP A 1 170 ? -0.666 -7.616 -12.757 1.00 91.12 170 ASP A CA 1
ATOM 1316 C C . ASP A 1 170 ? -1.387 -8.702 -13.557 1.00 91.12 170 ASP A C 1
ATOM 1318 O O . ASP A 1 170 ? -2.063 -9.543 -12.972 1.00 91.12 170 ASP A O 1
ATOM 1322 N N . VAL A 1 171 ? -1.161 -8.780 -14.874 1.00 88.56 171 VAL A N 1
ATOM 1323 C CA . VAL A 1 171 ? -1.790 -9.793 -15.748 1.00 88.56 171 VAL A CA 1
ATOM 1324 C C . VAL A 1 171 ? -1.534 -11.223 -15.256 1.00 88.56 171 VAL A C 1
ATOM 1326 O O . VAL A 1 171 ? -2.408 -12.086 -15.346 1.00 88.56 171 VAL A O 1
ATOM 1329 N N . ARG A 1 172 ? -0.334 -11.493 -14.731 1.00 90.12 172 ARG A N 1
ATOM 1330 C CA . ARG A 1 172 ? 0.057 -12.823 -14.238 1.00 90.12 172 ARG A CA 1
ATOM 1331 C C . ARG A 1 172 ? -0.255 -12.994 -12.757 1.00 90.12 172 ARG A C 1
ATOM 1333 O O . ARG A 1 172 ? -0.693 -14.068 -12.353 1.00 90.12 172 ARG A O 1
ATOM 1340 N N . ASN A 1 173 ? -0.001 -11.961 -11.961 1.00 93.94 173 ASN A N 1
ATOM 1341 C CA . ASN A 1 173 ? -0.171 -11.989 -10.514 1.00 93.94 173 ASN A CA 1
ATOM 1342 C C . ASN A 1 173 ? -1.649 -12.062 -10.121 1.00 93.94 173 ASN A C 1
ATOM 1344 O O . ASN A 1 173 ? -2.011 -12.928 -9.331 1.00 93.94 173 ASN A O 1
ATOM 1348 N N . LEU A 1 174 ? -2.516 -11.233 -10.714 1.00 92.94 174 LEU A N 1
ATOM 1349 C CA . LEU A 1 174 ? -3.936 -11.192 -10.354 1.00 92.94 174 LEU A CA 1
ATOM 1350 C C . LEU A 1 174 ? -4.627 -12.526 -10.630 1.00 92.94 174 LEU A C 1
ATOM 1352 O O . LEU A 1 174 ? -5.360 -13.005 -9.778 1.00 92.94 174 LEU A O 1
ATOM 1356 N N . ARG A 1 175 ? -4.301 -13.203 -11.741 1.00 91.75 175 ARG A N 1
ATOM 1357 C CA . ARG A 1 175 ? -4.800 -14.564 -12.032 1.00 91.75 175 ARG A CA 1
ATOM 1358 C C . ARG A 1 175 ? -4.450 -15.592 -10.953 1.00 91.75 175 ARG A C 1
ATOM 1360 O O . ARG A 1 175 ? -5.118 -16.614 -10.872 1.00 91.75 175 ARG A O 1
ATOM 1367 N N . ARG A 1 176 ? -3.378 -15.371 -10.188 1.00 89.00 176 ARG A N 1
ATOM 1368 C CA . ARG A 1 176 ? -2.978 -16.235 -9.068 1.00 89.00 176 ARG A CA 1
ATOM 1369 C C . ARG A 1 176 ? -3.657 -15.821 -7.772 1.00 89.00 176 ARG A C 1
ATOM 1371 O O . ARG A 1 176 ? -4.094 -16.698 -7.043 1.00 89.00 176 ARG A O 1
ATOM 1378 N N . ILE A 1 177 ? -3.742 -14.516 -7.518 1.00 91.88 177 ILE A N 1
ATOM 1379 C CA . ILE A 1 177 ? -4.364 -13.956 -6.314 1.00 91.88 177 ILE A CA 1
ATOM 1380 C C . ILE A 1 177 ? -5.849 -14.340 -6.255 1.00 91.88 177 ILE A C 1
ATOM 1382 O O . ILE A 1 177 ? -6.292 -14.850 -5.240 1.00 91.88 177 ILE A O 1
ATOM 1386 N N . VAL A 1 178 ? -6.594 -14.207 -7.360 1.00 89.31 178 VAL A N 1
ATOM 1387 C CA . VAL A 1 178 ? -8.045 -14.508 -7.401 1.00 89.31 178 VAL A CA 1
ATOM 1388 C C . VAL A 1 178 ? -8.400 -16.001 -7.348 1.00 89.31 178 VAL A C 1
ATOM 1390 O O . VAL A 1 178 ? -9.573 -16.346 -7.403 1.00 89.31 178 VAL A O 1
ATOM 1393 N N . ARG A 1 179 ? -7.407 -16.897 -7.338 1.00 84.12 179 ARG A N 1
ATOM 1394 C CA . ARG A 1 179 ? -7.611 -18.357 -7.268 1.00 84.12 179 ARG A CA 1
ATOM 1395 C C . ARG A 1 179 ? -7.396 -18.924 -5.861 1.00 84.12 179 ARG A C 1
ATOM 1397 O O . ARG A 1 179 ? -7.395 -20.143 -5.715 1.00 84.12 179 ARG A O 1
ATOM 1404 N N . ARG A 1 180 ? -7.132 -18.064 -4.880 1.00 65.31 180 ARG A N 1
ATOM 1405 C CA . ARG A 1 180 ? -7.088 -18.411 -3.459 1.00 65.31 180 ARG A CA 1
ATOM 1406 C C . ARG A 1 180 ? -8.425 -18.100 -2.812 1.00 65.31 180 ARG A C 1
ATOM 1408 O O . ARG A 1 180 ? -8.771 -18.853 -1.884 1.00 65.31 180 ARG A O 1
#

Foldseek 3Di:
DPPVLLVVLCPPPLVVVVVVVVVVCVVVCVVVVVCVVVVVVVVVVVDDDLLVVLCVVPVVLLVVLVVQLVVLVVLLVVLVVVVVDDKDQPDPLSSLLSVCLVVVDQEAEEEDCIQNSSVQSNLVSNVVSVHHAYQYEEAFPSSDPPRVCRRNSSHDPVSCVRYHYDHSGDVPRVVVVVVD

Sequence (180 aa):
MSLRHVLRNALRPGYLPVMADKVIVRLRDRPHRARAPQARKAYRAMARQAAAWAEELDADLWAEAREVAAEVAARGAEAVARLGLPMGGAADTALLYFVVRHRRPNVVVETGVAAGFSSFAILSALERNGRGELWSSDFPYVRLPNPATAVGCAVPEALRHRWHLHLRGDVRNLRRIVRR

Radius of gyration: 17.91 Å; chains: 1; bounding box: 40×37×44 Å